Protein AF-A0A530Y171-F1 (afdb_monomer_lite)

pLDDT: mean 77.88, std 13.97, range [42.62, 96.56]

Structure (mmCIF, N/CA/C/O backbone):
data_AF-A0A530Y171-F1
#
_entry.id   AF-A0A530Y171-F1
#
loop_
_atom_site.group_PDB
_atom_site.id
_atom_site.type_symbol
_atom_site.label_atom_id
_atom_site.label_alt_id
_atom_site.label_comp_id
_atom_site.label_asym_id
_atom_site.label_entity_id
_atom_site.label_seq_id
_atom_site.pdbx_PDB_ins_code
_atom_site.Cartn_x
_atom_site.Cartn_y
_atom_site.Cartn_z
_atom_site.occupancy
_atom_site.B_iso_or_equiv
_atom_site.auth_seq_id
_atom_site.auth_comp_id
_atom_site.auth_asym_id
_atom_site.auth_atom_id
_atom_site.pdbx_PDB_model_num
ATOM 1 N N . MET A 1 1 ? 12.727 3.381 -57.906 1.00 42.62 1 MET A N 1
ATOM 2 C CA . MET A 1 1 ? 12.855 4.006 -56.570 1.00 42.62 1 MET A CA 1
ATOM 3 C C . MET A 1 1 ? 14.198 3.581 -55.997 1.00 42.62 1 MET A C 1
ATOM 5 O O . MET A 1 1 ? 14.555 2.422 -56.140 1.00 42.62 1 MET A O 1
ATOM 9 N N . ARG A 1 2 ? 14.976 4.563 -55.531 1.00 48.72 2 ARG A N 1
ATOM 10 C CA . ARG A 1 2 ? 16.423 4.546 -55.243 1.00 48.72 2 ARG A CA 1
ATOM 11 C C . ARG A 1 2 ? 16.849 3.335 -54.396 1.00 48.72 2 ARG A C 1
ATOM 13 O O . ARG A 1 2 ? 16.564 3.299 -53.203 1.00 48.72 2 ARG A O 1
ATOM 20 N N . GLY A 1 3 ? 17.543 2.380 -55.014 1.00 50.28 3 GLY A N 1
ATOM 21 C CA . GLY A 1 3 ? 18.345 1.404 -54.283 1.00 50.28 3 GLY A CA 1
ATOM 22 C C . GLY A 1 3 ? 19.463 2.160 -53.578 1.00 50.28 3 GLY A C 1
ATOM 23 O O . GLY A 1 3 ? 20.234 2.872 -54.223 1.00 50.28 3 GLY A O 1
ATOM 24 N N . TRP A 1 4 ? 19.481 2.097 -52.253 1.00 50.06 4 TRP A N 1
ATOM 25 C CA . TRP A 1 4 ? 20.564 2.649 -51.457 1.00 50.06 4 TRP A CA 1
ATOM 26 C C . TRP A 1 4 ? 21.816 1.826 -51.764 1.00 50.06 4 TRP A C 1
ATOM 28 O O . TRP A 1 4 ? 21.887 0.657 -51.409 1.00 50.06 4 TRP A O 1
ATOM 38 N N . ASN A 1 5 ? 22.768 2.420 -52.484 1.00 54.06 5 ASN A N 1
ATOM 39 C CA . ASN A 1 5 ? 24.073 1.830 -52.761 1.00 54.06 5 ASN A CA 1
ATOM 40 C C . ASN A 1 5 ? 24.931 1.943 -51.490 1.00 54.06 5 ASN A C 1
ATOM 42 O O . ASN A 1 5 ? 25.753 2.848 -51.367 1.00 54.06 5 ASN A O 1
ATOM 46 N N . THR A 1 6 ? 24.647 1.093 -50.503 1.00 57.19 6 THR A N 1
ATOM 47 C CA . THR A 1 6 ? 25.355 1.014 -49.213 1.00 57.19 6 THR A CA 1
ATOM 48 C C . THR A 1 6 ? 26.838 0.714 -49.387 1.00 57.19 6 THR A C 1
ATOM 50 O O . THR A 1 6 ? 27.655 1.154 -48.584 1.00 57.19 6 THR A O 1
ATOM 53 N N . ASP A 1 7 ? 27.194 0.053 -50.482 1.00 58.25 7 ASP A N 1
ATOM 54 C CA . ASP A 1 7 ? 28.535 -0.471 -50.717 1.00 58.25 7 ASP A CA 1
ATOM 55 C C . ASP A 1 7 ? 29.503 0.644 -51.148 1.00 58.25 7 ASP A C 1
ATOM 57 O O . ASP A 1 7 ? 30.684 0.606 -50.810 1.00 58.25 7 ASP A O 1
ATOM 61 N N . ALA A 1 8 ? 28.985 1.694 -51.801 1.00 56.94 8 ALA A N 1
ATOM 62 C CA . ALA A 1 8 ? 29.76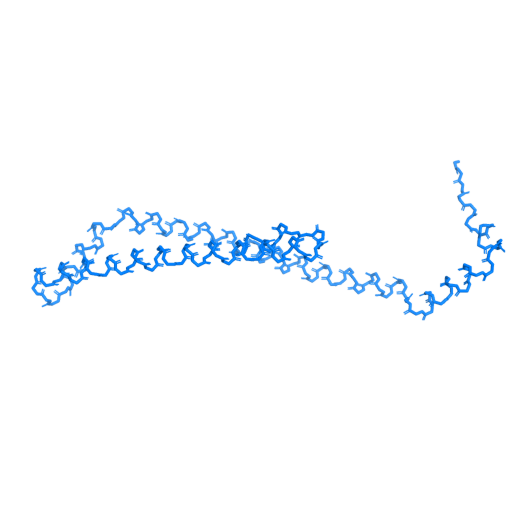0 2.871 -52.202 1.00 56.94 8 ALA A CA 1
ATOM 63 C C . ALA A 1 8 ? 30.118 3.800 -51.025 1.00 56.94 8 ALA A C 1
ATOM 65 O O . ALA A 1 8 ? 31.144 4.473 -51.061 1.00 56.94 8 ALA A O 1
ATOM 66 N N . PHE A 1 9 ? 29.295 3.833 -49.968 1.00 56.38 9 PHE A N 1
ATOM 67 C CA . PHE A 1 9 ? 29.586 4.614 -48.755 1.00 56.38 9 PHE A CA 1
ATOM 68 C C . PHE A 1 9 ? 30.571 3.896 -47.819 1.00 56.38 9 PHE A C 1
ATOM 70 O O . PHE A 1 9 ? 31.295 4.547 -47.067 1.00 56.38 9 PHE A O 1
ATOM 77 N N . VAL A 1 10 ? 30.616 2.560 -47.870 1.00 57.03 10 VAL A N 1
ATOM 78 C CA . VAL A 1 10 ? 31.495 1.722 -47.036 1.00 57.03 10 VAL A CA 1
ATOM 79 C C . VAL A 1 10 ? 32.935 1.698 -47.568 1.00 57.03 10 VAL A C 1
ATOM 81 O O . VAL A 1 10 ? 33.873 1.616 -46.775 1.00 57.03 10 VAL A O 1
ATOM 84 N N . SER A 1 11 ? 33.135 1.833 -48.883 1.00 59.03 11 SER A N 1
ATOM 85 C CA . SER A 1 11 ? 34.467 1.846 -49.507 1.00 59.03 11 SER A CA 1
ATOM 86 C C . SER A 1 11 ? 35.271 3.134 -49.275 1.00 59.03 11 SER A C 1
ATOM 88 O O . SER A 1 11 ? 36.499 3.084 -49.301 1.00 59.03 11 SER A O 1
ATOM 90 N N . ASP A 1 12 ? 34.609 4.267 -49.017 1.00 63.50 12 ASP A N 1
ATOM 91 C CA . ASP A 1 12 ? 35.254 5.590 -48.900 1.00 63.50 12 ASP A CA 1
ATOM 92 C C . ASP A 1 12 ? 35.863 5.873 -47.510 1.00 63.50 12 ASP A C 1
ATOM 94 O O . ASP A 1 12 ? 36.647 6.809 -47.346 1.00 63.50 12 ASP A O 1
ATOM 98 N N . TYR A 1 13 ? 35.565 5.050 -46.496 1.00 62.62 13 TYR A N 1
ATOM 99 C CA . TYR A 1 13 ? 36.054 5.248 -45.127 1.00 62.62 13 TYR A CA 1
ATOM 100 C C . TYR A 1 13 ? 36.610 3.949 -44.511 1.00 62.62 13 TYR A C 1
ATOM 102 O O . TYR A 1 13 ? 35.883 3.217 -43.836 1.00 62.62 13 TYR A O 1
ATOM 110 N N . PRO A 1 14 ? 37.928 3.684 -44.619 1.00 64.31 14 PRO A N 1
ATOM 111 C CA . PRO A 1 14 ? 38.565 2.453 -44.123 1.00 64.31 14 PRO A CA 1
ATOM 112 C C . PRO A 1 14 ? 38.482 2.254 -42.597 1.00 64.31 14 PRO A C 1
ATOM 114 O O . PRO A 1 14 ? 38.688 1.153 -42.096 1.00 64.31 14 PRO A O 1
ATOM 117 N N . ARG A 1 15 ? 38.167 3.307 -41.830 1.00 65.50 15 ARG A N 1
ATOM 118 C CA . ARG A 1 15 ? 37.918 3.203 -40.381 1.00 65.50 15 ARG A CA 1
ATOM 119 C C . ARG A 1 15 ? 36.508 2.706 -40.060 1.00 65.50 15 ARG A C 1
ATOM 121 O O . ARG A 1 15 ? 36.323 2.088 -39.020 1.00 65.50 15 ARG A O 1
ATOM 128 N N . LEU A 1 16 ? 35.533 2.956 -40.935 1.00 67.38 16 LEU A N 1
ATOM 129 C CA . LEU A 1 16 ? 34.157 2.498 -40.740 1.00 67.38 16 LEU A CA 1
ATOM 130 C C . LEU A 1 16 ? 34.020 1.012 -41.065 1.00 67.38 16 LEU A C 1
ATOM 132 O O . LEU A 1 16 ? 33.311 0.318 -40.350 1.00 67.38 16 LEU A O 1
ATOM 136 N N . SER A 1 17 ? 34.751 0.503 -42.061 1.00 60.41 17 SER A N 1
ATOM 137 C CA . SER A 1 17 ? 34.785 -0.934 -42.363 1.00 60.41 17 SER A CA 1
ATOM 138 C C . SER A 1 17 ? 35.485 -1.747 -41.269 1.00 60.41 17 SER A C 1
ATOM 140 O O . SER A 1 17 ? 34.993 -2.808 -40.902 1.00 60.41 17 SER A O 1
ATOM 142 N N . ALA A 1 18 ? 36.567 -1.232 -40.672 1.00 70.38 18 ALA A N 1
ATOM 143 C CA . ALA A 1 18 ? 37.226 -1.871 -39.529 1.00 70.38 18 ALA A CA 1
ATOM 144 C C . ALA A 1 18 ? 36.324 -1.919 -38.281 1.00 70.38 18 ALA A C 1
ATOM 146 O O . ALA A 1 18 ? 36.297 -2.920 -37.570 1.00 70.38 18 ALA A O 1
ATOM 147 N N . VAL A 1 19 ? 35.556 -0.853 -38.031 1.00 69.06 19 VAL A N 1
ATOM 148 C CA . VAL A 1 19 ? 34.575 -0.795 -36.936 1.00 69.06 19 VAL A CA 1
ATOM 149 C C . VAL A 1 19 ? 33.370 -1.690 -37.236 1.00 69.06 19 VAL A C 1
ATOM 151 O O . VAL A 1 19 ? 32.925 -2.400 -36.344 1.00 69.06 19 VAL A O 1
ATOM 154 N N . ALA A 1 20 ? 32.882 -1.718 -38.477 1.00 65.69 20 ALA A N 1
ATOM 155 C CA . ALA A 1 20 ? 31.799 -2.603 -38.898 1.00 65.69 20 ALA A CA 1
ATOM 156 C C . ALA A 1 20 ? 32.192 -4.078 -38.742 1.00 65.69 20 ALA A C 1
ATOM 158 O O . ALA A 1 20 ? 31.443 -4.834 -38.145 1.00 65.69 20 ALA A O 1
ATOM 159 N N . GLN A 1 21 ? 33.400 -4.462 -39.164 1.00 67.56 21 GLN A N 1
ATOM 160 C CA . GLN A 1 21 ? 33.911 -5.826 -39.004 1.00 67.56 21 GLN A CA 1
ATOM 161 C C . GLN A 1 21 ? 34.237 -6.180 -37.545 1.00 67.56 21 GLN A C 1
ATOM 163 O O . GLN A 1 21 ? 34.046 -7.324 -37.145 1.00 67.56 21 GLN A O 1
ATOM 168 N N . TRP A 1 22 ? 34.707 -5.229 -36.726 1.00 74.38 22 TRP A N 1
ATOM 169 C CA . TRP A 1 22 ? 34.875 -5.438 -35.281 1.00 74.38 22 TRP A CA 1
ATOM 170 C C . TRP A 1 22 ? 33.522 -5.657 -34.592 1.00 74.38 22 TRP A C 1
ATOM 172 O O . TRP A 1 22 ? 33.400 -6.569 -33.780 1.00 74.38 22 TRP A O 1
ATOM 182 N N . ILE A 1 23 ? 32.494 -4.885 -34.961 1.00 69.19 23 ILE A N 1
ATOM 183 C CA . ILE A 1 23 ? 31.126 -5.053 -34.454 1.00 69.19 23 ILE A CA 1
ATOM 184 C C . ILE A 1 23 ? 30.522 -6.363 -34.956 1.00 69.19 23 ILE A C 1
ATOM 186 O O . ILE A 1 23 ? 29.925 -7.065 -34.163 1.00 69.19 23 ILE A O 1
ATOM 190 N N . GLU A 1 24 ? 30.697 -6.734 -36.219 1.00 63.78 24 GLU A N 1
ATOM 191 C CA . GLU A 1 24 ? 30.114 -7.949 -36.805 1.00 63.78 24 GLU A CA 1
ATOM 192 C C . GLU A 1 24 ? 30.796 -9.237 -36.312 1.00 63.78 24 GLU A C 1
ATOM 194 O O . GLU A 1 24 ? 30.139 -10.258 -36.127 1.00 63.78 24 GLU A O 1
ATOM 199 N N . ASN A 1 25 ? 32.097 -9.182 -35.998 1.00 65.12 25 ASN A N 1
ATOM 200 C CA . ASN A 1 25 ? 32.812 -10.294 -35.364 1.00 65.12 25 ASN A CA 1
ATOM 201 C C . ASN A 1 25 ? 32.560 -10.399 -33.846 1.00 65.12 25 ASN A C 1
ATOM 203 O O . ASN A 1 25 ? 32.792 -11.463 -33.272 1.00 65.12 25 ASN A O 1
ATOM 207 N N . GLN A 1 26 ? 32.138 -9.318 -33.177 1.00 65.88 26 GLN A N 1
ATOM 208 C CA . GLN A 1 26 ? 31.953 -9.272 -31.716 1.00 65.88 26 GLN A CA 1
ATOM 209 C C . GLN A 1 26 ? 30.471 -9.306 -31.289 1.00 65.88 26 GLN A C 1
ATOM 211 O O . GLN A 1 26 ? 30.151 -9.813 -30.215 1.00 65.88 26 GLN A O 1
ATOM 216 N N . LEU A 1 27 ? 29.565 -8.808 -32.129 1.00 61.88 27 LEU A N 1
ATOM 217 C CA . LEU A 1 27 ? 28.115 -8.952 -32.067 1.00 61.88 27 LEU A CA 1
ATOM 218 C C . LEU A 1 27 ? 27.692 -9.728 -33.314 1.00 61.88 27 LEU A C 1
ATOM 220 O O . LEU A 1 27 ? 27.587 -9.140 -34.382 1.00 61.88 27 LEU A O 1
ATOM 224 N N . ASP A 1 28 ? 27.381 -11.017 -33.175 1.00 70.44 28 ASP A N 1
ATOM 225 C CA . ASP A 1 28 ? 26.573 -11.716 -34.175 1.00 70.44 28 ASP A CA 1
ATOM 226 C C . ASP A 1 28 ? 25.179 -11.054 -34.170 1.00 70.44 28 ASP A C 1
ATOM 228 O O . ASP A 1 28 ? 24.423 -11.220 -33.198 1.00 70.44 28 ASP A O 1
ATOM 232 N N . PRO A 1 29 ? 24.821 -10.241 -35.181 1.00 68.06 29 PRO A N 1
ATOM 233 C CA . PRO A 1 29 ? 23.576 -9.489 -35.151 1.00 68.06 29 PRO A CA 1
ATOM 234 C C . PRO A 1 29 ? 22.371 -10.433 -35.200 1.00 68.06 29 PRO A C 1
ATOM 236 O O . PRO A 1 29 ? 21.338 -10.125 -34.609 1.00 68.06 29 PRO A O 1
ATOM 239 N N . ALA A 1 30 ? 22.507 -11.618 -35.807 1.00 67.75 30 ALA A N 1
ATOM 240 C CA . ALA A 1 30 ? 21.455 -12.625 -35.820 1.00 67.75 30 ALA A CA 1
ATOM 241 C C . ALA A 1 30 ? 21.290 -13.278 -34.439 1.00 67.75 30 ALA A C 1
ATOM 243 O O . ALA A 1 30 ? 20.166 -13.396 -33.951 1.00 67.75 30 ALA A O 1
ATOM 244 N N . GLY A 1 31 ? 22.393 -13.629 -33.770 1.00 73.81 31 GLY A N 1
ATOM 245 C CA . GLY A 1 31 ? 22.376 -14.186 -32.412 1.00 73.81 31 GLY A CA 1
ATOM 246 C C . GLY A 1 31 ? 21.868 -13.200 -31.354 1.00 73.81 31 GLY A C 1
ATOM 247 O O . GLY A 1 31 ? 21.070 -13.566 -30.491 1.00 73.81 31 GLY A O 1
ATOM 248 N N . THR A 1 32 ? 22.256 -11.926 -31.457 1.00 77.38 32 THR A N 1
ATOM 249 C CA . THR A 1 32 ? 21.853 -10.865 -30.517 1.00 77.38 32 THR A CA 1
ATOM 250 C C . THR A 1 32 ? 20.381 -10.494 -30.694 1.00 77.38 32 THR A C 1
ATOM 252 O O . THR A 1 32 ? 19.656 -10.345 -29.710 1.00 77.38 32 THR A O 1
ATOM 255 N N . VAL A 1 33 ? 19.901 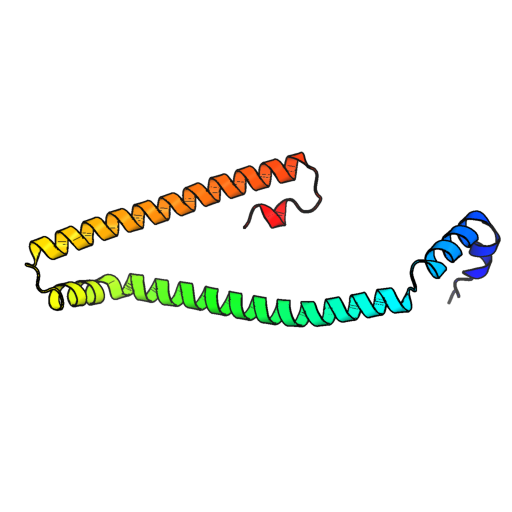-10.413 -31.942 1.00 78.12 33 VAL A N 1
ATOM 256 C CA . VAL A 1 33 ? 18.479 -10.189 -32.242 1.00 78.12 33 VAL A CA 1
ATOM 257 C C . VAL A 1 33 ? 17.645 -11.402 -31.838 1.00 78.12 33 VAL A C 1
ATOM 259 O O . VAL A 1 33 ? 16.600 -11.224 -31.222 1.00 78.12 33 VAL A O 1
ATOM 262 N N . ALA A 1 34 ? 18.099 -12.630 -32.097 1.00 78.12 34 ALA A N 1
ATOM 263 C CA . ALA A 1 34 ? 17.390 -13.833 -31.665 1.00 78.12 34 ALA A CA 1
ATOM 264 C C . ALA A 1 34 ? 17.311 -13.939 -30.133 1.00 78.12 34 ALA A C 1
ATOM 266 O O . ALA A 1 34 ? 16.236 -14.215 -29.601 1.00 78.12 34 ALA A O 1
ATOM 267 N N . ALA A 1 35 ? 18.401 -13.656 -29.412 1.00 79.81 35 ALA A N 1
ATOM 268 C CA . ALA A 1 35 ? 18.417 -13.623 -27.949 1.00 79.81 35 ALA A CA 1
ATOM 269 C C . ALA A 1 35 ? 17.522 -12.507 -27.390 1.00 79.81 35 ALA A C 1
ATOM 271 O O . ALA A 1 35 ? 16.789 -12.729 -26.428 1.00 79.81 35 ALA A O 1
ATOM 272 N N . PHE A 1 36 ? 17.516 -11.330 -28.020 1.00 80.12 36 PHE A N 1
ATOM 273 C CA . PHE A 1 36 ? 16.630 -10.227 -27.657 1.00 80.12 36 PHE A CA 1
ATOM 274 C C . PHE A 1 36 ? 15.160 -10.563 -27.913 1.00 80.12 36 PHE A C 1
ATOM 276 O O . PHE A 1 36 ? 14.328 -10.300 -27.054 1.00 80.12 36 PHE A O 1
ATOM 283 N N . VAL A 1 37 ? 14.831 -11.198 -29.041 1.00 82.06 37 VAL A N 1
ATOM 284 C CA . VAL A 1 37 ? 13.472 -11.658 -29.365 1.00 82.06 37 VAL A CA 1
ATOM 285 C C . VAL A 1 37 ? 13.030 -12.764 -28.409 1.00 82.06 37 VAL A C 1
ATOM 287 O O . VAL A 1 37 ? 11.892 -12.737 -27.949 1.00 82.06 37 VAL A O 1
ATOM 290 N N . GLN A 1 38 ? 13.903 -13.704 -28.044 1.00 78.06 38 GLN A N 1
ATOM 291 C CA . GLN A 1 38 ? 13.598 -14.734 -27.045 1.00 78.06 38 GLN A CA 1
ATOM 292 C C . GLN A 1 38 ? 13.412 -14.138 -25.644 1.00 78.06 38 GLN A C 1
ATOM 294 O O . GLN A 1 38 ? 12.450 -14.490 -24.960 1.00 78.06 38 GLN A O 1
ATOM 299 N N . TRP A 1 39 ? 14.263 -13.189 -25.241 1.00 80.06 39 TRP A N 1
ATOM 300 C CA . TRP A 1 39 ? 14.105 -12.436 -23.996 1.00 80.06 39 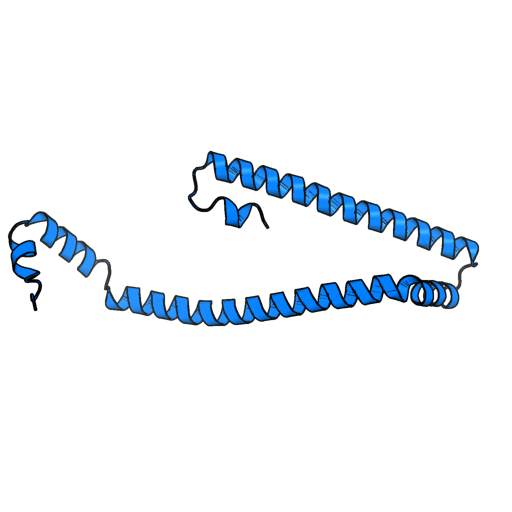TRP A CA 1
ATOM 301 C C . TRP A 1 39 ? 12.804 -11.627 -23.991 1.00 80.06 39 TRP A C 1
ATOM 303 O O . TRP A 1 39 ? 12.047 -11.721 -23.031 1.00 80.06 39 TRP A O 1
ATOM 313 N N . LEU A 1 40 ? 12.487 -10.912 -25.075 1.00 79.12 40 LEU A N 1
ATOM 314 C CA . LEU A 1 40 ? 11.236 -10.167 -25.239 1.00 79.12 40 LEU A CA 1
ATOM 315 C C . LEU A 1 40 ? 10.019 -11.080 -25.252 1.00 79.12 40 LEU A C 1
ATOM 317 O O . LEU A 1 40 ? 8.999 -10.710 -24.698 1.00 79.12 40 LEU A O 1
ATOM 321 N N . THR A 1 41 ? 10.094 -12.260 -25.861 1.00 78.38 41 THR A N 1
ATOM 322 C CA . THR A 1 41 ? 8.967 -13.204 -25.915 1.00 78.38 41 THR A CA 1
ATOM 323 C C . THR A 1 41 ? 8.726 -13.834 -24.540 1.00 78.38 41 THR A C 1
ATOM 325 O O . THR A 1 41 ? 7.580 -13.934 -24.086 1.00 78.38 41 THR A O 1
ATOM 328 N N . GLY A 1 42 ? 9.805 -14.190 -23.833 1.00 73.25 42 GLY A N 1
ATOM 329 C CA . GLY A 1 42 ? 9.753 -14.681 -22.456 1.00 73.25 42 GLY A CA 1
ATOM 330 C C . GLY A 1 42 ? 9.241 -13.620 -21.479 1.00 73.25 42 GLY A C 1
ATOM 331 O O . GLY A 1 42 ? 8.316 -13.889 -20.711 1.00 73.25 42 GLY A O 1
ATOM 332 N N . GLN A 1 43 ? 9.774 -12.398 -21.566 1.00 74.94 43 GLN A N 1
ATOM 333 C CA . GLN A 1 43 ? 9.339 -11.261 -20.755 1.00 74.94 43 GLN A CA 1
ATOM 334 C C . GLN A 1 43 ? 7.944 -10.776 -21.132 1.00 74.94 43 GLN A C 1
ATOM 336 O O . GLN A 1 43 ? 7.161 -10.479 -20.250 1.00 74.94 43 GLN A O 1
ATOM 341 N N . SER A 1 44 ? 7.567 -10.725 -22.407 1.00 71.94 44 SER A N 1
ATOM 342 C CA . SER A 1 44 ? 6.226 -10.297 -22.828 1.00 71.94 44 SER A CA 1
ATOM 343 C C . SER A 1 44 ? 5.163 -11.202 -22.215 1.00 71.94 44 SER A C 1
ATOM 345 O O . SER A 1 44 ? 4.195 -10.714 -21.639 1.00 71.94 44 SER A O 1
ATOM 347 N N . THR A 1 45 ? 5.391 -12.517 -22.215 1.00 72.06 45 THR A N 1
ATOM 348 C CA . THR A 1 45 ? 4.468 -13.462 -21.581 1.00 72.06 45 THR A CA 1
ATOM 349 C C . THR A 1 45 ? 4.412 -13.280 -20.058 1.00 72.06 45 THR A C 1
ATOM 351 O O . THR A 1 45 ? 3.320 -13.308 -19.484 1.00 72.06 45 THR A O 1
ATOM 354 N N . SER A 1 46 ? 5.550 -13.071 -19.381 1.00 73.69 46 SER A N 1
ATOM 355 C CA . SER A 1 46 ? 5.574 -12.863 -17.924 1.00 73.69 46 SER A CA 1
ATOM 356 C C . SER A 1 46 ? 5.039 -11.497 -17.502 1.00 73.69 46 SER A C 1
ATOM 358 O O . SER A 1 46 ? 4.360 -11.410 -16.485 1.00 73.69 46 SER A O 1
ATOM 360 N N . LEU A 1 47 ? 5.289 -10.450 -18.285 1.00 78.00 47 LEU A N 1
ATOM 361 C CA . LEU A 1 47 ? 4.777 -9.098 -18.083 1.00 78.00 47 LEU A CA 1
ATOM 362 C C . LEU A 1 47 ? 3.268 -9.070 -18.294 1.00 78.00 47 LEU A C 1
ATOM 364 O O . LEU A 1 47 ? 2.560 -8.593 -17.421 1.00 78.00 47 LEU A O 1
ATOM 368 N N . LEU A 1 48 ? 2.753 -9.661 -19.377 1.00 81.31 48 LEU A N 1
ATOM 369 C CA . LEU A 1 48 ? 1.309 -9.766 -19.609 1.00 81.31 48 LEU A CA 1
ATOM 370 C C . LEU A 1 48 ? 0.623 -10.543 -18.480 1.00 81.31 48 LEU A C 1
ATOM 372 O O . LEU A 1 48 ? -0.373 -10.081 -17.922 1.00 81.31 48 LEU A O 1
ATOM 376 N N . ARG A 1 49 ? 1.178 -11.698 -18.091 1.00 80.31 49 ARG A N 1
ATOM 377 C CA . ARG A 1 49 ? 0.647 -12.491 -16.974 1.00 80.31 49 ARG A CA 1
ATOM 378 C C . ARG A 1 49 ? 0.730 -11.730 -15.646 1.00 80.31 49 ARG A C 1
ATOM 380 O O . ARG A 1 49 ? -0.224 -11.761 -14.872 1.00 80.31 49 ARG A O 1
ATOM 387 N N . GLY A 1 50 ? 1.838 -11.037 -15.398 1.00 84.44 50 GLY A N 1
ATOM 388 C CA . GLY A 1 50 ? 2.067 -10.221 -14.208 1.00 84.44 50 GLY A CA 1
ATOM 389 C C . GLY A 1 50 ? 1.105 -9.040 -14.122 1.00 84.44 50 GLY A C 1
ATOM 390 O O . GLY A 1 50 ? 0.468 -8.860 -13.093 1.00 84.44 50 GLY A O 1
ATOM 391 N N . SER A 1 51 ? 0.920 -8.293 -15.211 1.00 88.31 51 SER A N 1
ATOM 392 C CA . SER A 1 51 ? -0.015 -7.169 -15.294 1.00 88.31 51 SER A CA 1
ATOM 393 C C . SER A 1 51 ? -1.465 -7.606 -15.106 1.00 88.31 51 SER A C 1
ATOM 395 O O . SER A 1 51 ? -2.199 -6.938 -14.383 1.00 88.31 51 SER A O 1
ATOM 397 N N . ILE A 1 52 ? -1.878 -8.739 -15.690 1.00 90.88 52 ILE A N 1
ATOM 398 C CA . ILE A 1 52 ? -3.220 -9.297 -15.463 1.00 90.88 52 ILE A CA 1
ATOM 399 C C . ILE A 1 52 ? -3.389 -9.682 -13.992 1.00 90.88 52 ILE A C 1
ATOM 401 O O . ILE A 1 52 ? -4.380 -9.297 -13.376 1.00 90.88 52 ILE A O 1
ATOM 405 N N . ASN A 1 53 ? -2.423 -10.394 -13.404 1.00 90.75 53 ASN A N 1
ATOM 406 C CA . ASN A 1 53 ? -2.479 -10.762 -11.989 1.00 90.75 53 ASN A CA 1
ATOM 407 C C . ASN A 1 53 ? -2.523 -9.523 -11.081 1.00 90.75 53 ASN A C 1
ATOM 409 O O . ASN A 1 53 ? -3.325 -9.474 -10.154 1.00 90.75 53 ASN A O 1
ATOM 413 N N . GLN A 1 54 ? -1.720 -8.500 -11.379 1.00 90.94 54 GLN A N 1
ATOM 414 C CA . GLN A 1 54 ? -1.709 -7.236 -10.648 1.00 90.94 54 GLN A CA 1
ATOM 415 C C . GLN A 1 54 ? -3.061 -6.524 -10.751 1.00 90.94 54 GLN A C 1
ATOM 417 O O . GLN A 1 54 ? -3.587 -6.077 -9.739 1.00 90.94 54 GLN A O 1
ATOM 422 N N . ALA A 1 55 ? -3.651 -6.454 -11.948 1.00 94.19 55 ALA A N 1
ATOM 423 C CA . ALA A 1 55 ? -4.958 -5.839 -12.165 1.00 94.19 55 ALA A CA 1
ATOM 424 C C . ALA A 1 55 ? -6.067 -6.591 -11.416 1.00 94.19 55 ALA A C 1
ATOM 426 O O . ALA A 1 55 ? -6.895 -5.966 -10.756 1.00 94.19 55 ALA A O 1
ATOM 427 N N . VAL A 1 56 ? -6.055 -7.926 -11.458 1.00 95.56 56 VAL A N 1
ATOM 428 C CA . VAL A 1 56 ? -6.994 -8.764 -10.701 1.00 95.56 56 VAL A CA 1
ATOM 429 C C . VAL A 1 56 ? -6.822 -8.542 -9.201 1.00 95.56 56 VAL A C 1
ATOM 431 O O . VAL A 1 56 ? -7.811 -8.287 -8.522 1.00 95.56 56 VAL A O 1
ATOM 434 N N . MET A 1 57 ? -5.592 -8.578 -8.683 1.00 94.75 57 MET A N 1
ATOM 435 C CA . MET A 1 57 ? -5.312 -8.330 -7.265 1.00 94.75 57 MET A CA 1
ATOM 436 C C . MET A 1 57 ? -5.710 -6.920 -6.842 1.00 94.75 57 MET A C 1
ATOM 438 O O . MET A 1 57 ? -6.254 -6.743 -5.757 1.00 94.75 57 MET A O 1
ATOM 442 N N . PHE A 1 58 ? -5.494 -5.923 -7.696 1.00 94.81 58 PHE A N 1
ATOM 443 C CA . PHE A 1 58 ? -5.900 -4.545 -7.456 1.00 94.81 58 PHE A CA 1
ATOM 444 C C . PHE A 1 58 ? -7.424 -4.440 -7.350 1.00 94.81 58 PHE A C 1
ATOM 446 O O . PHE A 1 58 ? -7.938 -4.004 -6.322 1.00 94.81 58 PHE A O 1
ATOM 453 N N . VAL A 1 59 ? -8.161 -4.924 -8.357 1.00 96.19 59 VAL A N 1
ATOM 454 C CA . VAL A 1 59 ? -9.633 -4.930 -8.347 1.00 96.19 59 VAL A CA 1
ATOM 455 C C . VAL A 1 59 ? -10.167 -5.721 -7.155 1.00 96.19 59 VAL A C 1
ATOM 457 O O . VAL A 1 59 ? -11.072 -5.251 -6.473 1.00 96.19 59 VAL A O 1
ATOM 460 N N . LEU A 1 60 ? -9.582 -6.882 -6.858 1.00 96.44 60 LEU A N 1
ATOM 461 C CA . LEU A 1 60 ? -9.964 -7.710 -5.719 1.00 96.44 60 LEU A CA 1
ATOM 462 C C . LEU A 1 60 ? -9.707 -6.997 -4.389 1.00 96.44 60 LEU A C 1
ATOM 464 O O . LEU A 1 60 ? -10.561 -7.028 -3.513 1.00 96.44 60 LEU A O 1
ATOM 468 N N . THR A 1 61 ? -8.568 -6.324 -4.240 1.00 95.56 61 THR A N 1
ATOM 469 C CA . THR A 1 61 ? -8.238 -5.556 -3.033 1.00 95.56 61 THR A CA 1
ATOM 470 C C . THR A 1 61 ? -9.252 -4.439 -2.816 1.00 95.56 61 THR A C 1
ATOM 472 O O . THR A 1 61 ? -9.783 -4.316 -1.717 1.00 95.56 61 THR A O 1
ATOM 475 N N . PHE A 1 62 ? -9.587 -3.667 -3.856 1.00 93.62 62 PHE A N 1
ATOM 476 C CA . PHE A 1 62 ? -10.614 -2.624 -3.762 1.00 93.62 62 PHE A CA 1
ATOM 477 C C . PHE A 1 62 ? -12.009 -3.197 -3.504 1.00 93.62 62 PHE A C 1
ATOM 479 O O . PHE A 1 62 ? -12.758 -2.636 -2.708 1.00 93.62 62 PHE A O 1
ATOM 486 N N . TYR A 1 63 ? -12.349 -4.323 -4.130 1.00 94.12 63 TYR A N 1
ATOM 487 C CA . TYR A 1 63 ? -13.604 -5.030 -3.894 1.00 94.12 63 TYR A CA 1
ATOM 488 C C . TYR A 1 63 ? -13.720 -5.483 -2.434 1.00 94.12 63 TYR A C 1
ATOM 490 O O . TYR A 1 63 ? -14.715 -5.194 -1.769 1.00 94.12 63 TYR A O 1
ATOM 498 N N . LEU A 1 64 ? -12.687 -6.144 -1.910 1.00 93.62 64 LEU A N 1
ATOM 499 C CA . LEU A 1 64 ? -12.645 -6.587 -0.522 1.00 93.62 64 LEU A CA 1
ATOM 500 C C . LEU A 1 64 ? -12.665 -5.400 0.430 1.00 93.62 64 LEU A C 1
ATOM 502 O O . LEU A 1 64 ? -13.431 -5.424 1.383 1.00 93.62 64 LEU A O 1
ATOM 506 N N . LEU A 1 65 ? -11.897 -4.346 0.156 1.00 90.81 65 LEU A N 1
ATOM 507 C CA . LEU A 1 65 ? -11.904 -3.123 0.952 1.00 90.81 65 LEU A CA 1
ATOM 508 C C . LEU A 1 65 ? -13.302 -2.498 0.998 1.00 90.81 65 LEU A C 1
ATOM 510 O O . LEU A 1 65 ? -13.767 -2.129 2.073 1.00 90.81 65 LEU A O 1
ATOM 514 N N . PHE A 1 66 ? -13.995 -2.419 -0.141 1.00 89.94 66 PHE A N 1
ATOM 515 C CA . PHE A 1 66 ? -15.364 -1.914 -0.215 1.00 89.94 66 PHE A CA 1
ATOM 516 C C . PHE A 1 66 ? -16.318 -2.739 0.655 1.00 89.94 66 PHE A C 1
ATOM 518 O O . PHE A 1 66 ? -17.049 -2.168 1.465 1.00 89.94 66 PHE A O 1
ATOM 525 N N . TYR A 1 67 ? -16.286 -4.069 0.531 1.00 87.81 67 TYR A N 1
ATOM 526 C CA . TYR A 1 67 ? -17.114 -4.954 1.354 1.00 87.81 67 TYR A CA 1
ATOM 527 C C . TYR A 1 67 ? -16.752 -4.864 2.837 1.00 87.81 67 TYR A C 1
ATOM 529 O O . TYR A 1 67 ? -17.640 -4.750 3.674 1.00 87.81 67 TYR A O 1
ATOM 537 N N . PHE A 1 68 ? -15.465 -4.816 3.173 1.00 87.75 68 PHE A N 1
ATOM 538 C CA . PHE A 1 68 ? -14.990 -4.708 4.551 1.00 87.75 68 PHE A CA 1
ATOM 539 C C . PHE A 1 68 ? -15.435 -3.394 5.208 1.00 87.75 68 PHE A C 1
ATOM 541 O O . PHE A 1 68 ? -15.857 -3.378 6.364 1.00 87.75 68 PHE A O 1
ATOM 548 N N . LEU A 1 69 ? -15.397 -2.285 4.461 1.00 85.50 69 LEU A N 1
ATOM 549 C CA . LEU A 1 69 ? -15.800 -0.968 4.956 1.00 85.50 69 LEU A CA 1
ATOM 550 C C . LEU A 1 69 ? -17.329 -0.818 5.056 1.00 85.50 69 LEU A C 1
ATOM 552 O O . LEU A 1 69 ? -17.833 -0.154 5.970 1.00 85.50 69 LEU A O 1
ATOM 556 N N . ARG A 1 70 ? -18.066 -1.437 4.124 1.00 87.62 70 ARG A N 1
ATOM 557 C CA . ARG A 1 70 ? -19.534 -1.480 4.097 1.00 87.62 70 ARG A CA 1
ATOM 558 C C . ARG A 1 70 ? -20.099 -2.366 5.208 1.00 87.62 70 ARG A C 1
ATOM 560 O O . ARG A 1 70 ? -21.012 -1.942 5.912 1.00 87.62 70 ARG A O 1
ATOM 567 N N . ASP A 1 71 ? -19.529 -3.550 5.404 1.00 84.94 71 ASP A N 1
ATOM 568 C CA . ASP A 1 71 ? -20.040 -4.572 6.324 1.00 84.94 71 ASP A CA 1
ATOM 569 C C . ASP A 1 71 ? -19.434 -4.459 7.736 1.00 84.94 71 ASP A C 1
ATOM 571 O O . ASP A 1 71 ? -19.551 -5.373 8.555 1.00 84.94 71 ASP A O 1
ATOM 575 N N . ARG A 1 72 ? -18.845 -3.299 8.065 1.00 81.12 72 ARG A N 1
ATOM 576 C CA . ARG A 1 72 ? -18.234 -3.017 9.373 1.00 81.12 72 ARG A CA 1
ATOM 577 C C . ARG A 1 72 ? -19.167 -3.312 10.551 1.00 81.12 72 ARG A C 1
ATOM 579 O O . ARG 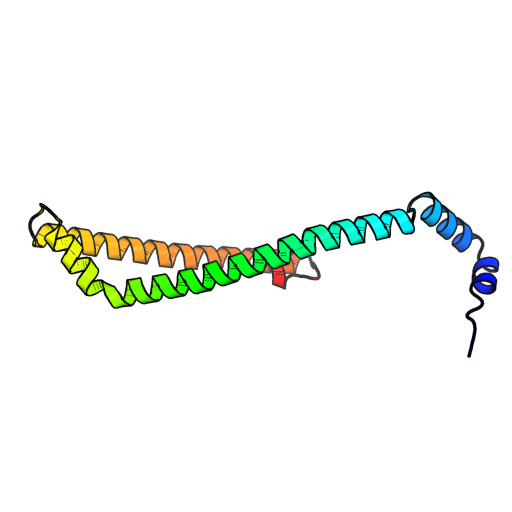A 1 72 ? -18.760 -3.941 11.516 1.00 81.12 72 ARG A O 1
ATOM 586 N N . GLU A 1 73 ? -20.431 -2.899 10.483 1.00 79.38 73 GLU A N 1
ATOM 587 C CA . GLU A 1 73 ? -21.383 -3.056 11.589 1.00 79.38 73 GLU A CA 1
ATOM 588 C C . GLU A 1 73 ? -21.815 -4.508 11.833 1.00 79.38 73 GLU A C 1
ATOM 590 O O . GLU A 1 73 ? -21.789 -4.951 12.984 1.00 79.38 73 GLU A O 1
ATOM 595 N N . PRO A 1 74 ? -22.251 -5.284 10.819 1.00 81.81 74 PRO A N 1
ATOM 596 C CA . PRO A 1 74 ? -22.526 -6.702 11.023 1.00 81.81 74 PRO A CA 1
ATOM 597 C C . PRO A 1 74 ? -21.271 -7.491 11.426 1.00 81.81 74 PRO A C 1
ATOM 599 O O . PRO A 1 74 ? -21.391 -8.380 12.267 1.00 81.81 74 PRO A O 1
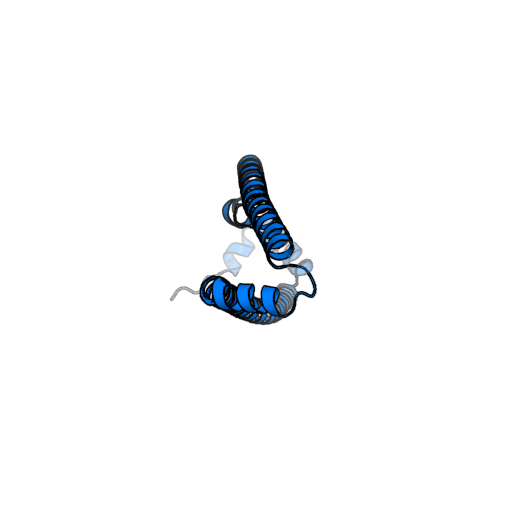ATOM 602 N N . ALA A 1 75 ? -20.084 -7.136 10.921 1.00 81.12 75 ALA A N 1
ATOM 603 C CA . ALA A 1 75 ? -18.829 -7.771 11.324 1.00 81.12 75 ALA A CA 1
ATOM 604 C C . ALA A 1 75 ? -18.491 -7.512 12.802 1.00 81.12 75 ALA A C 1
ATOM 606 O O . ALA A 1 75 ? -18.236 -8.458 13.548 1.00 81.12 75 ALA A O 1
ATOM 607 N N . LEU A 1 76 ? -18.568 -6.255 13.255 1.00 80.44 76 LEU A N 1
ATOM 608 C CA . LEU A 1 76 ? -18.325 -5.881 14.654 1.00 80.44 76 LEU A CA 1
ATOM 609 C C . LEU A 1 76 ? -19.327 -6.556 15.600 1.00 80.44 76 LEU A C 1
ATOM 611 O O . LEU A 1 76 ? -18.924 -7.145 16.600 1.00 80.44 76 LEU A O 1
ATOM 615 N N . ARG A 1 77 ? -20.617 -6.583 15.236 1.00 81.00 77 ARG A N 1
ATOM 616 C CA . ARG A 1 77 ? -21.647 -7.305 16.005 1.00 81.00 77 ARG A CA 1
ATOM 617 C C . ARG A 1 77 ? -21.404 -8.816 16.051 1.00 81.00 77 ARG A C 1
ATOM 619 O O . ARG A 1 77 ? -21.746 -9.456 17.042 1.00 81.00 77 ARG A O 1
ATOM 626 N N . GLY A 1 78 ? -20.843 -9.400 14.993 1.00 80.38 78 GLY A N 1
ATOM 627 C CA . GLY A 1 78 ? -20.427 -10.803 14.975 1.00 80.38 78 GLY A CA 1
ATOM 628 C C . GLY A 1 78 ? -19.289 -11.076 15.959 1.00 80.38 78 GLY A C 1
ATOM 629 O O . GLY A 1 78 ? -19.378 -12.018 16.745 1.00 80.38 78 GLY A O 1
ATOM 630 N N . ILE A 1 79 ? -18.266 -10.215 15.968 1.00 80.75 79 ILE A N 1
ATOM 631 C CA . ILE A 1 79 ? -17.123 -10.306 16.890 1.00 80.75 79 ILE A CA 1
ATOM 632 C C . ILE A 1 79 ? -17.582 -10.158 18.346 1.00 80.75 79 ILE A C 1
ATOM 634 O O . ILE A 1 79 ? -17.187 -10.957 19.190 1.00 80.75 79 ILE A O 1
ATOM 638 N N . GLU A 1 80 ? -18.466 -9.202 18.641 1.00 79.50 80 GLU A N 1
ATOM 639 C CA . GLU A 1 80 ? -19.030 -9.021 19.986 1.00 79.50 80 GLU A CA 1
ATOM 640 C C . GLU A 1 80 ? -19.821 -10.242 20.473 1.00 79.50 80 GLU A C 1
ATOM 642 O O . GLU A 1 80 ? -19.760 -10.575 21.652 1.00 79.50 80 GLU A O 1
ATOM 647 N N . ARG A 1 81 ? -20.538 -10.939 19.581 1.00 79.69 81 ARG A N 1
ATOM 648 C CA . ARG A 1 81 ? -21.318 -12.143 19.926 1.00 79.69 81 ARG A CA 1
ATOM 649 C C . ARG A 1 81 ? -20.467 -13.398 20.110 1.00 79.69 81 ARG A C 1
ATOM 651 O O . ARG A 1 81 ? -20.864 -14.286 20.856 1.00 79.69 81 ARG A O 1
ATOM 658 N N . LEU A 1 82 ? -19.349 -13.494 19.395 1.00 82.25 82 LEU A N 1
ATOM 659 C CA . LEU A 1 82 ? -18.404 -14.612 19.492 1.00 82.25 82 LEU A CA 1
ATOM 660 C C . LEU A 1 82 ? -17.408 -14.429 20.646 1.00 82.25 82 LEU A C 1
ATOM 662 O O . LEU A 1 82 ? -16.788 -15.399 21.076 1.00 82.25 82 LEU A O 1
ATOM 666 N N . SER A 1 83 ? -17.251 -13.199 21.142 1.00 78.00 83 SER A N 1
ATOM 667 C CA . SER A 1 83 ? -16.364 -12.874 22.254 1.00 78.00 83 SER A CA 1
ATOM 668 C C . SER A 1 83 ? -16.901 -13.441 23.576 1.00 78.00 83 SER A C 1
ATOM 670 O O . SER A 1 83 ? -18.018 -13.112 23.973 1.00 78.00 83 SER A O 1
ATOM 672 N N . PRO A 1 84 ? -16.111 -14.246 24.312 1.00 77.12 84 PRO A N 1
ATOM 673 C CA . PRO A 1 84 ? -16.457 -14.672 25.667 1.00 77.12 84 PRO A CA 1
ATOM 674 C C . PRO A 1 84 ? -16.238 -13.567 26.725 1.00 77.12 84 PRO A C 1
ATOM 676 O O . PRO A 1 84 ? -16.497 -13.803 27.905 1.00 77.12 84 PRO A O 1
ATOM 679 N N . LEU A 1 85 ? -15.743 -12.379 26.339 1.00 76.94 85 LEU A N 1
ATOM 680 C CA . LEU A 1 85 ? -15.531 -11.233 27.236 1.00 76.94 85 LEU A CA 1
ATOM 681 C C . LEU A 1 85 ? -16.812 -10.408 27.428 1.00 76.94 85 LEU A C 1
ATOM 683 O O . LEU A 1 85 ? -17.728 -10.440 26.606 1.00 76.94 85 LEU A O 1
ATOM 687 N N . ARG A 1 86 ? -16.872 -9.597 28.496 1.00 78.50 86 ARG A N 1
ATOM 688 C CA . ARG A 1 86 ? -18.024 -8.714 28.729 1.00 78.50 86 ARG A CA 1
ATOM 689 C C . ARG A 1 86 ? -18.075 -7.649 27.628 1.00 78.50 86 ARG A C 1
ATOM 691 O O . ARG A 1 86 ? -17.045 -7.142 27.179 1.00 78.50 86 ARG A O 1
ATOM 698 N N . ALA A 1 87 ? -19.288 -7.275 27.218 1.00 78.00 87 ALA A N 1
ATOM 699 C CA . ALA A 1 87 ? -19.536 -6.279 26.171 1.00 78.00 87 ALA A CA 1
ATOM 700 C C . ALA A 1 87 ? -18.680 -4.988 26.276 1.00 78.00 87 ALA A C 1
ATOM 702 O O . ALA A 1 87 ? -18.098 -4.599 25.263 1.00 78.00 87 ALA A O 1
ATOM 703 N N . PRO A 1 88 ? -18.513 -4.344 27.456 1.00 81.25 88 PRO A N 1
ATOM 704 C CA . PRO A 1 88 ? -17.700 -3.128 27.554 1.00 81.25 88 PRO A CA 1
ATOM 705 C C . PRO A 1 88 ? -16.198 -3.365 27.328 1.00 81.25 88 PRO A C 1
ATOM 707 O O . PRO A 1 88 ? -15.525 -2.510 26.758 1.00 81.25 88 PRO A O 1
ATOM 710 N N . GLU A 1 89 ? -15.667 -4.521 27.734 1.00 83.81 89 GLU A N 1
ATOM 711 C CA . GLU A 1 89 ? -14.252 -4.865 27.537 1.00 83.81 89 GLU A CA 1
ATOM 712 C C . GLU A 1 89 ? -13.964 -5.156 26.057 1.00 83.81 89 GLU A C 1
ATOM 714 O O . GLU A 1 89 ? -12.962 -4.690 25.514 1.00 83.81 89 GLU A O 1
ATOM 719 N N . THR A 1 90 ? -14.881 -5.846 25.370 1.00 84.31 90 THR A N 1
ATOM 720 C CA . THR A 1 90 ? -14.762 -6.114 23.925 1.00 84.31 90 THR A CA 1
ATOM 721 C C . THR A 1 90 ? -14.800 -4.817 23.110 1.00 84.31 90 THR A C 1
ATOM 723 O O . THR A 1 90 ? -13.964 -4.623 22.228 1.00 84.31 90 THR A O 1
ATOM 726 N N . ALA A 1 91 ? -15.707 -3.892 23.440 1.00 84.75 91 ALA A N 1
ATOM 727 C CA . ALA A 1 91 ? -15.796 -2.593 22.772 1.00 84.75 91 ALA A CA 1
ATOM 728 C C . ALA A 1 91 ? -14.521 -1.747 22.952 1.00 84.75 91 ALA A C 1
ATOM 730 O O . ALA A 1 91 ? -14.065 -1.110 22.002 1.00 84.75 91 ALA A O 1
ATOM 731 N N . TYR A 1 92 ? -13.911 -1.777 24.143 1.00 88.31 92 TYR A N 1
ATOM 732 C CA . TYR A 1 92 ? -12.645 -1.087 24.412 1.00 88.31 92 TYR A CA 1
ATOM 733 C C . TYR A 1 92 ? -11.477 -1.654 23.589 1.00 88.31 92 TYR A C 1
ATOM 735 O O . TYR A 1 92 ? -10.655 -0.907 23.060 1.00 88.31 92 TYR A O 1
ATOM 743 N N . LEU A 1 93 ? -11.401 -2.977 23.435 1.00 89.06 93 LEU A N 1
ATOM 744 C CA . LEU A 1 93 ? -10.376 -3.596 22.592 1.00 89.06 93 LEU A CA 1
ATOM 745 C C . LEU A 1 93 ? -10.579 -3.245 21.114 1.00 89.06 93 LEU A C 1
ATOM 747 O O . LEU A 1 93 ? -9.618 -2.895 20.431 1.00 89.06 93 LEU A O 1
ATOM 751 N N . LEU A 1 94 ? -11.822 -3.292 20.626 1.00 86.69 94 LEU A N 1
ATOM 752 C CA . LEU A 1 94 ? -12.154 -2.940 19.244 1.00 86.69 94 LEU A CA 1
ATOM 753 C C . LEU A 1 94 ? -11.810 -1.482 18.921 1.00 86.69 94 LEU A C 1
ATOM 755 O O . LEU A 1 94 ? -11.242 -1.215 17.861 1.00 86.69 94 LEU A O 1
ATOM 759 N N . SER A 1 95 ? -12.092 -0.545 19.831 1.00 89.00 95 SER A N 1
ATOM 760 C CA . SER A 1 95 ? -11.721 0.859 19.633 1.00 89.00 95 SER A CA 1
ATOM 761 C C . SER A 1 95 ? -10.204 1.045 19.605 1.00 89.00 95 SER A C 1
ATOM 763 O O . SER A 1 95 ? -9.691 1.750 18.734 1.00 89.00 95 SER A O 1
ATOM 765 N N . ARG A 1 96 ? -9.462 0.346 20.475 1.00 91.75 96 ARG A N 1
ATOM 766 C CA . ARG A 1 96 ? -7.997 0.416 20.489 1.00 91.75 96 ARG A CA 1
ATOM 767 C C . ARG A 1 96 ? -7.359 -0.195 19.242 1.00 91.75 96 ARG A C 1
ATOM 769 O O . ARG A 1 96 ? -6.366 0.330 18.734 1.00 91.75 96 ARG A O 1
ATOM 776 N N . LEU A 1 97 ? -7.933 -1.277 18.718 1.00 89.31 97 LEU A N 1
ATOM 777 C CA . LEU A 1 97 ? -7.527 -1.854 17.436 1.00 89.31 97 LEU A CA 1
ATOM 778 C C . LEU A 1 97 ? -7.781 -0.876 16.288 1.00 89.31 97 LEU A C 1
ATOM 780 O O . LEU A 1 97 ? -6.885 -0.669 15.474 1.00 89.31 97 LEU A O 1
ATOM 784 N N . ALA A 1 98 ? -8.952 -0.236 16.243 1.00 88.69 98 ALA A N 1
ATOM 785 C CA . ALA A 1 98 ? -9.268 0.755 15.216 1.00 88.69 98 ALA A CA 1
ATOM 786 C C . ALA A 1 98 ? -8.286 1.939 15.240 1.00 88.69 98 ALA A C 1
ATOM 788 O O . ALA A 1 98 ? -7.788 2.351 14.193 1.00 88.69 98 ALA A O 1
ATOM 789 N N . GLU A 1 99 ? -7.950 2.436 16.432 1.00 92.75 99 GLU A N 1
ATOM 790 C CA . GLU A 1 99 ? -6.952 3.493 16.625 1.00 92.75 99 GLU A CA 1
ATOM 791 C C . GLU A 1 99 ? -5.561 3.058 16.131 1.00 92.75 99 GLU A C 1
ATOM 793 O O . GLU A 1 99 ? -4.885 3.799 15.416 1.00 92.75 99 GLU A O 1
ATOM 798 N N . THR A 1 100 ? -5.163 1.818 16.430 1.00 94.12 100 THR A N 1
ATOM 799 C CA . THR A 1 100 ? -3.879 1.251 15.988 1.00 94.12 100 THR A CA 1
ATOM 800 C C . THR A 1 100 ? -3.825 1.081 14.469 1.00 94.12 100 THR A C 1
ATOM 802 O O . THR A 1 100 ? -2.840 1.464 13.842 1.00 94.12 100 THR A O 1
ATOM 805 N N . VAL A 1 101 ? -4.886 0.552 13.850 1.00 91.75 101 VAL A N 1
ATOM 806 C CA . VAL A 1 101 ? -4.984 0.406 12.389 1.00 91.75 101 VAL A CA 1
ATOM 807 C C . VAL A 1 101 ? -4.894 1.771 11.711 1.00 91.75 101 VAL A C 1
ATOM 809 O O . VAL A 1 101 ? -4.154 1.923 10.743 1.00 91.75 101 VAL A O 1
ATOM 812 N N . HIS A 1 102 ? -5.593 2.779 12.235 1.00 92.25 102 HIS A N 1
ATOM 813 C CA . HIS A 1 102 ? -5.531 4.136 11.700 1.00 92.25 102 HIS A CA 1
ATOM 814 C C . HIS A 1 102 ? -4.115 4.726 11.783 1.00 92.25 102 HIS A C 1
ATOM 816 O O . HIS A 1 102 ? -3.630 5.302 10.809 1.00 92.25 102 HIS A O 1
ATOM 822 N N . ALA A 1 103 ? -3.420 4.520 12.905 1.00 95.88 103 ALA A N 1
ATOM 823 C CA . ALA A 1 103 ? -2.032 4.943 13.066 1.00 95.88 103 ALA A CA 1
ATOM 824 C C . ALA A 1 103 ? -1.085 4.241 12.075 1.00 95.88 103 ALA A C 1
ATOM 826 O O . ALA A 1 103 ? -0.227 4.898 11.487 1.00 95.88 103 ALA A O 1
ATOM 827 N N . ILE A 1 104 ? -1.262 2.934 11.842 1.00 95.44 104 ILE A N 1
ATOM 828 C CA . ILE A 1 104 ? -0.480 2.177 10.851 1.00 95.44 104 ILE A CA 1
ATOM 829 C C . ILE A 1 104 ? -0.724 2.728 9.444 1.00 95.44 104 ILE A C 1
ATOM 831 O O . ILE A 1 104 ? 0.237 2.988 8.728 1.00 95.44 104 ILE A O 1
ATOM 835 N N . LEU A 1 105 ? -1.985 2.960 9.064 1.00 93.25 105 LEU A N 1
ATOM 836 C CA . LEU A 1 105 ? -2.336 3.506 7.750 1.00 93.25 105 LEU A CA 1
ATOM 837 C C . LEU A 1 105 ? -1.672 4.866 7.505 1.00 93.25 105 LEU A C 1
ATOM 839 O O . LEU A 1 105 ? -1.045 5.064 6.465 1.00 93.25 105 LEU A O 1
ATOM 843 N N . ILE A 1 106 ? -1.763 5.783 8.473 1.00 95.25 106 ILE A N 1
ATOM 844 C CA . ILE A 1 106 ? -1.101 7.091 8.383 1.00 95.25 106 ILE A CA 1
ATOM 845 C C . ILE A 1 106 ? 0.419 6.921 8.306 1.00 95.25 106 ILE A C 1
ATOM 847 O O . ILE A 1 106 ? 1.063 7.578 7.490 1.00 95.25 106 ILE A O 1
ATOM 851 N N . GLY A 1 107 ? 0.990 6.027 9.116 1.00 95.06 107 GLY A N 1
ATOM 852 C CA . GLY A 1 107 ? 2.419 5.727 9.103 1.00 95.06 107 GLY A CA 1
ATOM 853 C C . GLY A 1 107 ? 2.899 5.245 7.735 1.00 95.06 107 GLY A C 1
ATOM 854 O O . GLY A 1 107 ? 3.869 5.781 7.206 1.00 95.06 107 GLY A O 1
ATOM 855 N N . THR A 1 108 ? 2.198 4.291 7.120 1.00 94.25 108 THR A N 1
ATOM 856 C CA . THR A 1 108 ? 2.534 3.782 5.783 1.00 94.25 108 THR A CA 1
ATOM 857 C C . THR A 1 108 ? 2.455 4.877 4.721 1.00 94.25 108 THR A C 1
ATOM 859 O O . THR A 1 108 ? 3.368 4.989 3.908 1.00 94.25 108 THR A O 1
ATOM 862 N N . VAL A 1 109 ? 1.419 5.722 4.744 1.00 94.94 109 VAL A N 1
ATOM 863 C CA . VAL A 1 109 ? 1.282 6.843 3.795 1.00 94.94 109 VAL A CA 1
ATOM 864 C C . VAL A 1 109 ? 2.402 7.869 3.976 1.00 94.94 109 VAL A C 1
ATOM 866 O O . VAL A 1 109 ? 2.972 8.341 2.994 1.00 94.94 109 VAL A O 1
ATOM 869 N N . LEU A 1 110 ? 2.755 8.190 5.223 1.00 96.56 110 LEU A N 1
ATOM 870 C CA . LEU A 1 110 ? 3.848 9.109 5.531 1.00 96.56 110 LEU A CA 1
ATOM 871 C C . LEU A 1 110 ? 5.191 8.562 5.033 1.00 96.56 110 LEU A C 1
ATOM 873 O O . LEU A 1 110 ? 5.952 9.285 4.392 1.00 96.56 110 LEU A O 1
ATOM 877 N N . VAL A 1 111 ? 5.469 7.281 5.291 1.00 95.38 111 VAL A N 1
ATOM 878 C CA . VAL A 1 111 ? 6.688 6.612 4.819 1.00 95.38 111 VAL A CA 1
ATOM 879 C C . VAL A 1 111 ? 6.736 6.588 3.291 1.00 95.38 111 VAL A C 1
ATOM 881 O O . VAL A 1 111 ? 7.765 6.954 2.730 1.00 95.38 111 VAL A O 1
ATOM 884 N N . ALA A 1 112 ? 5.633 6.249 2.619 1.00 92.50 112 ALA A N 1
ATOM 885 C CA . ALA A 1 112 ? 5.549 6.264 1.159 1.00 92.50 112 ALA A CA 1
ATOM 886 C C . ALA A 1 112 ? 5.814 7.666 0.580 1.00 92.50 112 ALA A C 1
ATOM 888 O O . ALA A 1 112 ? 6.549 7.803 -0.394 1.00 92.50 112 ALA A O 1
ATOM 889 N N . ALA A 1 113 ? 5.299 8.729 1.208 1.00 93.56 113 ALA A N 1
ATOM 890 C CA . ALA A 1 113 ? 5.570 10.103 0.783 1.00 93.56 113 ALA A CA 1
ATOM 891 C C . ALA A 1 113 ? 7.054 10.483 0.938 1.00 93.56 113 ALA A C 1
ATOM 893 O O . ALA A 1 113 ? 7.646 11.085 0.038 1.00 93.56 113 ALA A O 1
ATOM 894 N N . VAL A 1 114 ? 7.684 10.114 2.057 1.00 95.06 114 VAL A N 1
ATOM 895 C CA . VAL A 1 114 ? 9.123 10.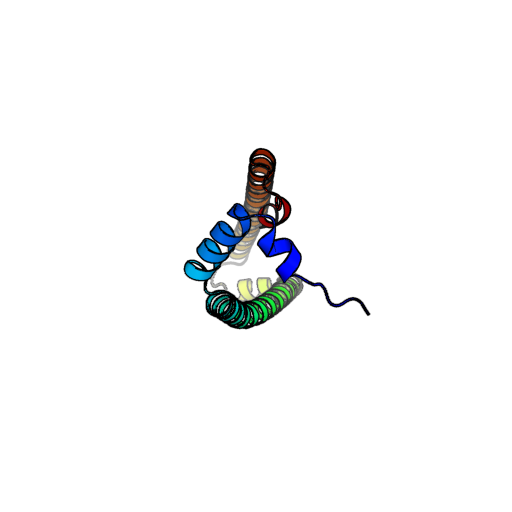341 2.277 1.00 95.06 114 VAL A CA 1
ATOM 896 C C . VAL A 1 114 ? 9.963 9.536 1.280 1.00 95.06 114 VAL A C 1
ATOM 898 O O . VAL A 1 114 ? 10.918 10.061 0.715 1.00 95.06 114 VAL A O 1
ATOM 901 N N . GLN A 1 115 ? 9.597 8.285 1.007 1.00 88.88 115 GLN A N 1
ATOM 902 C CA . GLN A 1 115 ? 10.302 7.434 0.048 1.00 88.88 115 GLN A CA 1
ATOM 903 C C . GLN A 1 115 ? 10.159 7.946 -1.388 1.00 88.88 115 GLN A C 1
ATOM 905 O O . GLN A 1 115 ? 11.165 8.062 -2.085 1.00 88.88 115 GLN A O 1
ATOM 910 N N . GLY A 1 116 ? 8.953 8.336 -1.806 1.00 85.56 116 GLY A N 1
ATOM 911 C CA . GLY A 1 116 ? 8.708 8.896 -3.135 1.00 85.56 116 GLY A CA 1
ATOM 912 C C . GLY A 1 116 ? 9.418 10.235 -3.351 1.00 85.56 116 GLY A C 1
ATOM 913 O O . GLY A 1 116 ? 10.013 10.460 -4.405 1.00 85.56 116 GLY A O 1
ATOM 914 N N . THR A 1 117 ? 9.439 11.112 -2.340 1.00 90.19 117 THR A N 1
ATOM 915 C CA . THR A 1 117 ? 10.161 12.395 -2.424 1.00 90.19 117 THR A CA 1
ATOM 916 C C . THR A 1 117 ? 11.672 12.204 -2.474 1.00 90.19 117 THR A C 1
ATOM 918 O O . THR A 1 117 ? 12.322 12.780 -3.346 1.00 90.19 117 THR A O 1
ATOM 921 N N . LEU A 1 118 ? 12.245 11.367 -1.603 1.00 89.69 118 LEU A N 1
ATOM 922 C CA . LEU A 1 118 ? 13.675 11.053 -1.636 1.00 89.69 118 LEU A CA 1
ATOM 923 C C . LEU A 1 118 ? 14.073 10.354 -2.943 1.00 89.69 118 LEU A C 1
ATOM 925 O O . LEU A 1 118 ? 15.061 10.746 -3.561 1.00 89.69 118 LEU A O 1
ATOM 929 N N . GLY A 1 119 ? 13.288 9.378 -3.405 1.00 84.00 119 GLY A N 1
ATOM 930 C CA . GLY A 1 119 ? 13.508 8.694 -4.683 1.00 84.00 119 GLY A CA 1
ATOM 931 C C . GLY A 1 119 ? 13.442 9.647 -5.880 1.00 84.00 119 GLY A C 1
ATOM 932 O O . GLY A 1 119 ? 14.291 9.585 -6.775 1.00 84.00 119 GLY A O 1
ATOM 933 N N . GLY A 1 120 ? 12.493 10.587 -5.869 1.00 82.38 120 GLY A N 1
ATOM 934 C CA . GLY A 1 120 ? 12.369 11.639 -6.878 1.00 82.38 120 GLY A CA 1
ATOM 935 C C . GLY A 1 120 ? 13.544 12.621 -6.871 1.00 82.38 120 GLY A C 1
ATOM 936 O O . GLY A 1 120 ? 14.102 12.914 -7.928 1.00 82.38 120 GLY A O 1
ATOM 937 N N . LEU A 1 121 ? 13.969 13.084 -5.691 1.00 85.81 121 LEU A N 1
ATOM 938 C CA . LEU A 1 121 ? 15.113 13.991 -5.535 1.00 85.81 121 LEU A CA 1
ATOM 939 C C . LEU A 1 121 ? 16.428 13.348 -5.989 1.00 85.81 121 LEU A C 1
ATOM 941 O O . LEU A 1 121 ? 17.204 13.982 -6.702 1.00 85.81 121 LEU A O 1
ATOM 945 N N . ILE A 1 122 ? 16.661 12.084 -5.625 1.00 84.88 122 ILE A N 1
ATOM 946 C CA . ILE A 1 122 ? 17.838 11.320 -6.062 1.00 84.88 122 ILE A CA 1
ATOM 947 C C . ILE A 1 122 ? 17.824 11.162 -7.588 1.00 84.88 122 ILE A C 1
ATOM 949 O O . ILE A 1 122 ? 18.828 11.425 -8.246 1.00 84.88 122 ILE A O 1
ATOM 953 N N . SER A 1 123 ? 16.679 10.801 -8.172 1.00 72.25 123 SER A N 1
ATOM 954 C CA . SER A 1 123 ? 16.554 10.638 -9.626 1.00 72.25 123 SER A CA 1
ATOM 955 C C . SER A 1 123 ? 16.788 11.946 -10.390 1.00 72.25 123 SER A C 1
ATOM 957 O O . SER A 1 123 ? 17.416 11.934 -11.449 1.00 72.25 123 SER A O 1
ATOM 959 N N . TRP A 1 124 ? 16.324 13.076 -9.842 1.00 76.50 124 TRP A N 1
ATOM 960 C CA . TRP A 1 124 ? 16.586 14.406 -10.394 1.00 76.50 124 TRP A CA 1
ATOM 961 C C . TRP A 1 124 ? 18.075 14.766 -10.336 1.00 76.50 124 TRP A C 1
ATOM 963 O O . TRP A 1 124 ? 18.624 15.258 -11.320 1.00 76.50 124 TRP A O 1
ATOM 973 N N . TRP A 1 125 ? 18.744 14.462 -9.221 1.00 80.94 125 TRP A N 1
ATOM 974 C CA . TRP A 1 125 ? 20.166 14.752 -9.037 1.00 80.94 125 TRP A CA 1
ATOM 975 C C . TRP A 1 125 ? 21.081 13.929 -9.959 1.00 80.94 125 TRP A C 1
ATOM 977 O O . TRP A 1 125 ? 22.067 14.460 -10.464 1.00 80.94 125 TRP A O 1
ATOM 987 N N . LEU A 1 126 ? 20.745 12.661 -10.235 1.00 81.19 126 LEU A N 1
ATOM 988 C CA . LEU A 1 126 ? 21.522 11.802 -11.141 1.00 81.19 126 LEU A CA 1
ATOM 989 C C . LEU A 1 126 ? 21.277 12.065 -12.642 1.00 81.19 126 LEU A C 1
ATOM 991 O O . LEU A 1 126 ? 21.974 11.482 -13.471 1.00 81.19 126 LEU A O 1
ATOM 995 N N . GLY A 1 127 ? 20.311 12.912 -13.020 1.00 65.75 127 GLY A N 1
ATOM 996 C CA . GLY A 1 127 ? 20.045 13.245 -14.428 1.00 65.75 127 GLY A CA 1
ATOM 997 C C . GLY A 1 127 ? 19.580 12.061 -15.292 1.00 65.75 127 GLY A C 1
ATOM 998 O O . GLY A 1 127 ? 19.729 12.091 -16.514 1.00 65.75 127 GLY A O 1
ATOM 999 N N . LEU A 1 128 ? 19.035 11.004 -14.677 1.00 66.12 128 LEU A N 1
ATOM 1000 C CA . LEU A 1 128 ? 18.566 9.810 -15.384 1.00 66.12 128 LEU A CA 1
ATOM 1001 C C . LEU A 1 128 ? 17.310 10.143 -16.219 1.00 66.12 128 LEU A C 1
ATOM 1003 O O . LEU A 1 128 ? 16.371 10.724 -15.679 1.00 66.12 128 LEU A O 1
ATOM 1007 N N . PRO A 1 129 ? 17.228 9.740 -17.504 1.00 56.00 129 PRO A N 1
ATOM 1008 C CA . PRO A 1 129 ? 16.128 10.090 -18.416 1.00 56.00 129 PRO A CA 1
ATOM 1009 C C . PRO A 1 129 ? 14.761 9.472 -18.065 1.00 56.00 129 PRO A C 1
ATOM 1011 O O . PRO A 1 129 ? 13.765 9.768 -18.719 1.00 56.00 129 PRO A O 1
ATOM 1014 N N . THR A 1 130 ? 14.670 8.665 -17.005 1.00 53.28 130 THR A N 1
ATOM 1015 C CA . THR A 1 130 ? 13.408 8.122 -16.480 1.00 53.28 130 THR A CA 1
ATOM 1016 C C . THR A 1 130 ? 13.224 8.427 -14.982 1.00 53.28 130 THR A C 1
ATOM 1018 O O . THR A 1 130 ? 13.143 7.489 -14.186 1.00 53.28 130 THR A O 1
ATOM 1021 N N . PRO A 1 131 ? 13.121 9.703 -14.551 1.00 52.19 131 PRO A N 1
ATOM 1022 C CA . PRO A 1 131 ? 12.851 10.038 -13.145 1.00 52.19 131 PRO A CA 1
ATOM 1023 C C . PRO A 1 131 ? 11.462 9.569 -12.686 1.00 52.19 131 PRO A C 1
ATOM 1025 O O . PRO A 1 131 ? 11.205 9.387 -11.502 1.00 52.19 131 PRO A O 1
ATOM 1028 N N . VAL A 1 132 ? 10.551 9.371 -13.642 1.00 53.59 132 VAL A N 1
ATOM 1029 C CA . VAL A 1 132 ? 9.122 9.152 -13.390 1.00 53.59 132 VAL A CA 1
ATOM 1030 C C . VAL A 1 132 ? 8.809 7.709 -12.976 1.00 53.59 132 VAL A C 1
ATOM 1032 O O . VAL A 1 132 ? 7.812 7.475 -12.304 1.00 53.59 132 VAL A O 1
ATOM 1035 N N . PHE A 1 133 ? 9.659 6.735 -13.321 1.00 52.00 133 PHE A N 1
ATOM 1036 C CA . PHE A 1 133 ? 9.364 5.318 -13.059 1.00 52.00 133 PHE A CA 1
ATOM 1037 C C . PHE A 1 133 ? 9.633 4.885 -11.608 1.00 52.00 133 PHE A C 1
ATOM 1039 O O . PHE A 1 133 ? 9.049 3.911 -11.149 1.00 52.00 133 PHE A O 1
ATOM 1046 N N . TRP A 1 134 ? 10.488 5.611 -10.882 1.00 55.12 134 TRP A N 1
ATOM 1047 C CA . TRP A 1 134 ? 10.910 5.257 -9.518 1.00 55.12 134 TRP A CA 1
ATOM 1048 C C . TRP A 1 134 ? 10.319 6.159 -8.426 1.00 55.12 134 TRP A C 1
ATOM 1050 O O . TRP A 1 134 ? 10.391 5.813 -7.254 1.00 55.12 134 TRP A O 1
ATOM 1060 N N . GLY A 1 135 ? 9.711 7.294 -8.788 1.00 48.25 135 GLY A N 1
ATOM 1061 C CA . GLY A 1 135 ? 9.006 8.174 -7.843 1.00 48.25 135 GLY A CA 1
ATOM 1062 C C . GLY A 1 135 ? 7.564 7.751 -7.530 1.00 48.25 135 GLY A C 1
ATOM 1063 O O . GLY A 1 135 ? 6.917 8.394 -6.709 1.00 48.25 135 GLY A O 1
ATOM 1064 N N . LEU A 1 136 ? 7.057 6.703 -8.194 1.00 46.38 136 LEU A N 1
ATOM 1065 C CA . LEU A 1 136 ? 5.683 6.195 -8.071 1.00 46.38 136 LEU A CA 1
ATOM 1066 C C . LEU A 1 136 ? 5.617 4.734 -7.571 1.00 46.38 136 LEU A C 1
ATOM 1068 O O . LEU A 1 136 ? 4.611 4.062 -7.805 1.00 46.38 136 LEU A O 1
ATOM 1072 N N . ALA A 1 137 ? 6.697 4.236 -6.963 1.00 44.81 137 ALA A N 1
ATOM 1073 C CA . ALA A 1 137 ? 6.759 2.914 -6.336 1.00 44.81 137 ALA A CA 1
ATOM 1074 C C . ALA A 1 137 ? 6.496 3.005 -4.828 1.00 44.81 137 ALA A C 1
ATOM 1076 O O . ALA A 1 137 ? 6.954 3.997 -4.217 1.00 44.81 137 ALA A O 1
#

Radius of gyration: 29.9 Å; chains: 1; bounding box: 61×30×85 Å

Sequence (137 aa):
MRGWNTDAFVSDYPRLSAVAQWIENQLDPAGTVAAFVQWLTGQSTSLLRGSINQAVMFVLTFYLLFYFLRDREPALRGIERLSPLRAPETAYLLSRLAETVHAILIGTVLVAAVQGTLGGLISWWLGLPTPVFWGLA

Foldseek 3Di:
DDDPPPVVVCVVDPVVVVVVVVCCVVDVVVVVVVVVVVVCVVVVVVVVVVVVVVVVVVVVVVVVVVCCVVCVVVVLVVQQVPDPDDNVVSVVVVVVVVVVVVVVVVVVVVVLQVQLVVLLVVCVVVVDPCSPPRSVD

Secondary structure (DSSP, 8-state):
-----HHHHHHT-HHHHHHHHHHHHHS-HHHHHHHHHHHHHHHHHHHHHHHHHHHHHHHHHHHHHHHHHHSHHHHHHHHHHH--S-HHHHHHHHHHHHHHHHHHHHHHHHHHHHHHHHHHHHHHHTT-S-TTTTTT-